Protein AF-A0AAD5VTU2-F1 (afdb_monomer_lite)

pLDDT: mean 77.78, std 18.13, range [35.0, 97.56]

InterPro domains:
  IPR037293 Galactose oxidase, central domain superfamily [G3DSA:2.130.10.80] (24-105)

Secondary structure (DSSP, 8-state):
-----PPP----------------S----------SS---EEEE-SSSEEEEE--SS--S-EETTEE-SEEEEETTTTEEEEE--SS--TT-EEEE-TTS-EEEE-S--SSS--EEEE--

Foldseek 3Di:
DDDPDDDPPPPPPPPPPPPPPPPDPDDDDDQPEDQQADFPDWDDLDPFWMKGAAFQDQTRDDDPHGHARMWIAGNVNRDTDGDDAPDGCPPKDWDADPVSWIFIDHPRDDDDDDRDTDDD

Structure (mmCIF, N/CA/C/O backbone):
data_AF-A0AAD5VTU2-F1
#
_entry.id   AF-A0AAD5VTU2-F1
#
loop_
_atom_site.group_PDB
_atom_site.id
_atom_site.type_symbol
_atom_site.label_atom_id
_atom_site.label_alt_id
_atom_site.label_comp_id
_atom_site.label_asym_id
_atom_site.label_entity_id
_atom_site.label_seq_id
_atom_site.pdbx_PDB_ins_code
_atom_site.Cartn_x
_atom_site.Cartn_y
_atom_site.Cartn_z
_atom_site.occupancy
_atom_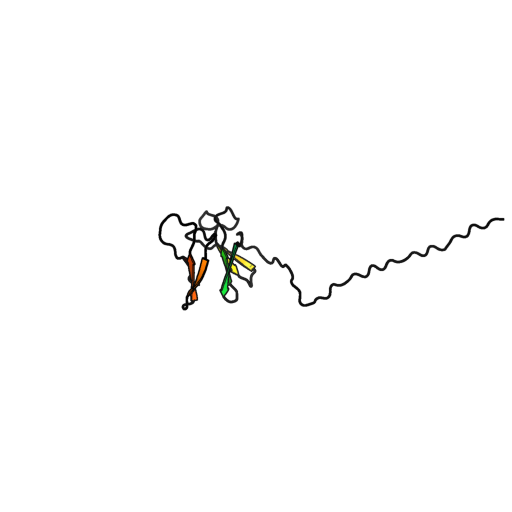site.B_iso_or_equiv
_atom_site.auth_seq_id
_atom_site.auth_comp_id
_atom_site.auth_asym_id
_atom_site.auth_atom_id
_atom_site.pdbx_PDB_model_num
ATOM 1 N N . MET A 1 1 ? -16.762 79.517 34.424 1.00 46.66 1 MET A N 1
ATOM 2 C CA . MET A 1 1 ? -18.014 78.773 34.177 1.00 46.66 1 MET A CA 1
ATOM 3 C C . MET A 1 1 ? -17.859 78.048 32.845 1.00 46.66 1 MET A C 1
ATOM 5 O O . MET A 1 1 ? -17.982 78.700 31.830 1.00 46.66 1 MET A O 1
ATOM 9 N N . PHE A 1 2 ? -17.442 76.775 32.857 1.00 35.00 2 PHE A N 1
ATOM 10 C CA . PHE A 1 2 ? -17.714 75.736 31.843 1.00 35.00 2 PHE A CA 1
ATOM 11 C C . PHE A 1 2 ? -17.122 74.422 32.385 1.00 35.00 2 PHE A C 1
ATOM 13 O O . PHE A 1 2 ? -15.920 74.309 32.610 1.00 35.00 2 PHE A O 1
ATOM 20 N N . ARG A 1 3 ? -18.001 73.477 32.726 1.00 44.50 3 ARG A N 1
ATOM 21 C CA . ARG A 1 3 ? -17.690 72.191 33.364 1.00 44.50 3 ARG A CA 1
ATOM 22 C C . ARG A 1 3 ? -17.518 71.158 32.247 1.00 44.50 3 ARG A C 1
ATOM 24 O O . ARG A 1 3 ? -18.495 70.843 31.573 1.00 44.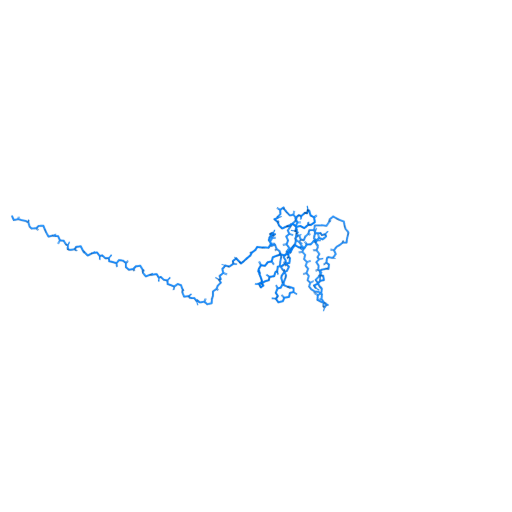50 3 ARG A O 1
ATOM 31 N N . ILE A 1 4 ? -16.309 70.639 32.044 1.00 52.88 4 ILE A N 1
ATOM 32 C CA . ILE A 1 4 ? -16.054 69.553 31.086 1.00 52.88 4 ILE A CA 1
ATOM 33 C C . ILE A 1 4 ? -16.551 68.251 31.733 1.00 52.88 4 ILE A C 1
ATOM 35 O O . ILE A 1 4 ? -15.918 67.723 32.647 1.00 52.88 4 ILE A O 1
ATOM 39 N N . HIS A 1 5 ? -17.725 67.770 31.318 1.00 47.16 5 HIS A N 1
ATOM 40 C CA . HIS A 1 5 ? -18.239 66.464 31.733 1.00 47.16 5 HIS A CA 1
ATOM 41 C C . HIS A 1 5 ? -17.415 65.368 31.045 1.00 47.16 5 HIS A C 1
ATOM 43 O O . HIS A 1 5 ? -17.469 65.226 29.828 1.00 47.16 5 HIS A O 1
ATOM 49 N N . HIS A 1 6 ? -16.657 64.598 31.826 1.00 57.19 6 HIS A N 1
ATOM 50 C CA . HIS A 1 6 ? -16.107 63.322 31.374 1.00 57.19 6 HIS A CA 1
ATOM 51 C C . HIS A 1 6 ? -17.241 62.284 31.383 1.00 57.19 6 HIS A C 1
ATOM 53 O O . HIS A 1 6 ? -17.852 62.103 32.442 1.00 57.19 6 HIS A O 1
ATOM 59 N N . PRO A 1 7 ? -17.547 61.583 30.277 1.00 55.41 7 PRO A N 1
ATOM 60 C CA . PRO A 1 7 ? -18.336 60.365 30.372 1.00 55.41 7 PRO A CA 1
ATOM 61 C C . PRO A 1 7 ? -17.477 59.282 31.050 1.00 55.41 7 PRO A C 1
ATOM 63 O O . PRO A 1 7 ? -16.282 59.177 30.754 1.00 55.41 7 PRO A O 1
ATOM 66 N N . PRO A 1 8 ? -18.038 58.487 31.977 1.00 51.66 8 PRO A N 1
ATOM 67 C CA . PRO A 1 8 ? -17.304 57.388 32.575 1.00 51.66 8 PRO A CA 1
ATOM 68 C C . PRO A 1 8 ? -16.960 56.374 31.487 1.00 51.66 8 PRO A C 1
ATOM 70 O O . PRO A 1 8 ? -17.811 55.971 30.693 1.00 51.66 8 PRO A O 1
ATOM 73 N N . LEU A 1 9 ? -15.687 55.986 31.480 1.00 58.78 9 LEU A N 1
ATOM 74 C CA . LEU A 1 9 ? -15.122 54.859 30.755 1.00 58.78 9 LEU A CA 1
ATOM 75 C C . LEU A 1 9 ? -15.970 53.602 31.006 1.00 58.78 9 LEU A C 1
ATOM 77 O O . LEU A 1 9 ? -15.708 52.832 31.926 1.00 58.78 9 LEU A O 1
ATOM 81 N N . CYS A 1 10 ? -16.990 53.377 30.180 1.00 53.06 10 CYS A N 1
ATOM 82 C CA . CYS A 1 10 ? -17.568 52.055 30.005 1.00 53.06 10 CYS A CA 1
ATOM 83 C C . CYS A 1 10 ? -16.560 51.244 29.194 1.00 53.06 10 CYS A C 1
ATOM 85 O O . CYS A 1 10 ? -16.599 51.220 27.965 1.00 53.06 10 CYS A O 1
ATOM 87 N N . PHE A 1 11 ? -15.623 50.606 29.896 1.00 58.66 11 PHE A N 1
ATOM 88 C CA . PHE A 1 11 ? -14.880 49.473 29.363 1.00 58.66 11 PHE A CA 1
ATOM 89 C C . PHE A 1 11 ? -15.900 48.385 29.021 1.00 58.66 11 PHE A C 1
ATOM 91 O O . PHE A 1 11 ? -16.352 47.637 29.887 1.00 58.66 11 PHE A O 1
ATOM 98 N N . ALA A 1 12 ? -16.309 48.327 27.756 1.00 59.34 12 ALA A N 1
ATOM 99 C CA . ALA A 1 12 ? -17.058 47.196 27.243 1.00 59.34 12 ALA A CA 1
ATOM 100 C C . ALA A 1 12 ? -16.128 45.976 27.284 1.00 59.34 12 ALA A C 1
ATOM 102 O O . ALA A 1 12 ? -15.237 45.827 26.448 1.00 59.34 12 ALA A O 1
ATOM 103 N N . LEU A 1 13 ? -16.304 45.120 28.291 1.00 60.88 13 LEU A N 1
ATOM 104 C CA . LEU A 1 13 ? -15.732 43.779 28.302 1.00 60.88 13 LEU A CA 1
ATOM 105 C C . LEU A 1 13 ? -16.372 43.006 27.148 1.00 60.88 13 LEU A C 1
ATOM 107 O O . LEU A 1 13 ? -17.476 42.477 27.271 1.00 60.88 13 LEU A O 1
ATOM 111 N N . ILE A 1 14 ? -15.688 42.969 26.006 1.00 64.94 14 ILE A N 1
ATOM 112 C CA . ILE A 1 14 ? -16.023 42.062 24.912 1.00 64.94 14 ILE A CA 1
ATOM 113 C C . ILE A 1 14 ? -15.723 40.657 25.433 1.00 64.94 14 ILE A C 1
ATOM 115 O O . ILE A 1 14 ? -14.587 40.187 25.396 1.00 64.94 14 ILE A O 1
ATOM 119 N N . SER A 1 15 ? -16.739 39.998 25.987 1.00 65.56 15 SER A N 1
ATOM 120 C CA . SER A 1 15 ? -16.652 38.581 26.307 1.00 65.56 15 SER A CA 1
ATOM 121 C C . SER A 1 15 ? -16.631 37.826 24.982 1.00 65.56 15 SER A C 1
ATOM 123 O O . SER A 1 15 ? -17.656 37.681 24.315 1.00 65.56 15 SER A O 1
ATOM 125 N N . ALA A 1 16 ? -15.441 37.413 24.546 1.00 65.31 16 ALA A N 1
ATOM 126 C CA . ALA A 1 16 ? -15.291 36.528 23.404 1.00 65.31 16 ALA A CA 1
ATOM 127 C C . ALA A 1 16 ? -15.866 35.161 23.792 1.00 65.31 16 ALA A C 1
ATOM 129 O O . ALA A 1 16 ? -15.178 34.322 24.377 1.00 65.31 16 ALA A O 1
ATOM 130 N N . ALA A 1 17 ? -17.146 34.940 23.496 1.00 65.25 17 ALA A N 1
ATOM 131 C CA . ALA A 1 17 ? -17.739 33.618 23.581 1.00 65.25 17 ALA A CA 1
ATOM 132 C C . ALA A 1 17 ? -16.988 32.701 22.602 1.00 65.25 17 ALA A C 1
ATOM 134 O O . ALA A 1 17 ? -17.183 32.764 21.387 1.00 65.25 17 ALA A O 1
ATOM 135 N N . ARG A 1 18 ? -16.088 31.859 23.125 1.00 62.50 18 ARG A N 1
ATOM 136 C CA . ARG A 1 18 ? -15.513 30.751 22.359 1.00 62.50 18 ARG A CA 1
ATOM 137 C C . ARG A 1 18 ? -16.665 29.817 22.026 1.00 62.50 18 ARG A C 1
ATOM 139 O O . ARG A 1 18 ? -17.180 29.130 22.902 1.00 62.50 18 ARG A O 1
ATOM 146 N N . SER A 1 19 ? -17.068 29.811 20.760 1.00 62.94 19 SER A N 1
ATOM 147 C CA . SER A 1 19 ? -17.939 28.767 20.236 1.00 62.94 19 SER A CA 1
ATOM 148 C C . SER A 1 19 ? -17.182 27.448 20.363 1.00 62.94 19 SER A C 1
ATOM 150 O O . SER A 1 19 ? -16.243 27.191 19.613 1.00 62.94 19 SER A O 1
ATOM 152 N N . VAL A 1 20 ? -17.534 26.633 21.356 1.00 63.38 20 VAL A N 1
ATOM 153 C CA . VAL A 1 20 ? -17.156 25.221 21.356 1.00 63.38 20 VAL A CA 1
ATOM 154 C C . VAL A 1 20 ? -17.963 24.611 20.222 1.00 63.38 20 VAL A C 1
ATOM 156 O O . VAL A 1 20 ? -19.186 24.518 20.320 1.00 63.38 20 VAL A O 1
ATOM 159 N N . ALA A 1 21 ? -17.298 24.284 19.113 1.00 65.12 21 ALA A N 1
ATOM 160 C CA . ALA A 1 21 ? -17.930 23.523 18.049 1.00 65.12 21 ALA A CA 1
ATOM 161 C C . ALA A 1 21 ? -18.544 22.272 18.686 1.00 65.12 21 ALA A C 1
ATOM 163 O O . ALA A 1 21 ? -17.853 21.519 19.376 1.00 65.12 21 ALA A O 1
ATOM 164 N N . ALA A 1 22 ? -19.855 22.101 18.521 1.00 59.56 22 ALA A N 1
ATOM 165 C CA . ALA A 1 22 ? -20.540 20.914 18.993 1.00 59.56 22 ALA A CA 1
ATOM 166 C C . ALA A 1 22 ? -19.832 19.695 18.393 1.00 59.56 22 ALA A C 1
ATOM 168 O O . ALA A 1 22 ? -19.659 19.623 17.175 1.00 59.56 22 ALA A O 1
ATOM 169 N N . MET A 1 23 ? -19.417 18.753 19.241 1.00 62.97 23 MET A N 1
ATOM 170 C CA . MET A 1 23 ? -18.859 17.471 18.816 1.00 62.97 23 MET A CA 1
ATOM 171 C C . MET A 1 23 ? -20.003 16.615 18.245 1.00 62.97 23 MET A C 1
ATOM 173 O O . MET A 1 23 ? -20.495 15.681 18.872 1.00 62.97 23 MET A O 1
ATOM 177 N N . GLY A 1 24 ? -20.535 17.031 17.098 1.00 64.06 24 GLY A N 1
ATOM 178 C CA . GLY A 1 24 ? -21.503 16.270 16.324 1.00 64.06 24 GLY A CA 1
ATOM 179 C C . GLY A 1 24 ? -20.810 15.119 15.602 1.00 64.06 24 GLY A C 1
ATOM 180 O O . GLY A 1 24 ? -19.588 15.105 15.470 1.00 64.06 24 GLY A O 1
ATOM 181 N N . LYS A 1 25 ? -21.593 14.162 15.090 1.00 74.44 25 LYS A N 1
ATOM 182 C CA . LYS A 1 25 ? -21.087 13.197 14.104 1.00 74.44 25 LYS A CA 1
ATOM 183 C C . LYS A 1 25 ? -20.532 13.992 12.917 1.00 74.44 25 LYS A C 1
ATOM 185 O O . LYS A 1 25 ? -21.304 14.574 12.159 1.00 74.44 25 LYS A O 1
ATOM 190 N N . GLY A 1 26 ? -19.211 14.063 12.807 1.00 79.88 26 GLY A N 1
ATOM 191 C CA . GLY A 1 26 ? -18.502 14.897 11.846 1.00 79.88 26 GLY A CA 1
ATOM 192 C C . GLY A 1 26 ? -17.244 14.201 11.347 1.00 79.88 26 GLY A C 1
ATOM 193 O O . GLY A 1 26 ? -16.718 13.297 11.994 1.00 79.88 26 GLY A O 1
ATOM 194 N N . TRP A 1 27 ? -16.786 14.605 10.168 1.00 87.94 27 TRP A N 1
ATOM 195 C CA . TRP A 1 27 ? -15.539 14.109 9.603 1.00 87.94 27 TRP A CA 1
ATOM 196 C C . TRP A 1 27 ? -14.364 14.871 10.204 1.00 87.94 27 TRP A C 1
ATOM 198 O O . TRP A 1 27 ? -14.360 16.102 10.230 1.00 87.94 27 TRP A O 1
ATOM 208 N N . HIS A 1 28 ? -13.358 14.129 10.653 1.00 86.94 28 HIS A N 1
ATOM 209 C CA . HIS A 1 28 ? -12.089 14.676 11.109 1.00 86.94 28 HIS A CA 1
ATOM 210 C C . HIS A 1 28 ? -10.982 14.155 10.200 1.00 86.94 28 HIS A C 1
ATOM 212 O O . HIS A 1 28 ? -10.906 12.956 9.938 1.00 86.94 28 HIS A O 1
ATOM 218 N N . LEU A 1 29 ? -10.125 15.056 9.724 1.00 90.81 29 LEU A N 1
ATOM 219 C CA . LEU A 1 29 ? -8.884 14.662 9.070 1.00 90.81 29 LEU A CA 1
ATOM 220 C C . LEU A 1 29 ? -7.887 14.287 10.162 1.00 90.81 29 LEU A C 1
ATOM 222 O O . LEU A 1 29 ? -7.529 15.125 10.990 1.00 90.81 29 LEU A O 1
ATOM 226 N N . VAL A 1 30 ? -7.473 13.025 10.174 1.00 91.69 30 VAL A N 1
ATOM 227 C CA . VAL A 1 30 ? -6.506 12.496 11.133 1.00 91.69 30 VAL A CA 1
ATOM 228 C C . VAL A 1 30 ? -5.379 11.833 10.354 1.00 91.69 30 VAL A C 1
ATOM 230 O O . VAL A 1 30 ? -5.631 11.094 9.405 1.00 91.69 30 VAL A O 1
ATOM 233 N N . GLN A 1 31 ? -4.137 12.115 10.744 1.00 92.94 31 GLN A N 1
ATOM 234 C CA . GLN A 1 31 ? -2.944 11.505 10.168 1.00 92.94 31 GLN A CA 1
ATOM 235 C C . GLN A 1 31 ? -2.173 10.790 11.279 1.00 92.94 31 GLN A C 1
ATOM 237 O O . GLN A 1 31 ? -1.391 11.403 12.003 1.00 92.94 31 GLN A O 1
ATOM 242 N N . ASN A 1 32 ? -2.425 9.491 11.432 1.00 94.00 32 ASN A N 1
ATOM 243 C CA . ASN A 1 32 ? -1.789 8.654 12.455 1.00 94.00 32 ASN A CA 1
ATOM 244 C C . ASN A 1 32 ? -0.462 8.034 11.999 1.00 94.00 32 ASN A C 1
ATOM 246 O O . ASN A 1 32 ? 0.325 7.600 12.835 1.00 94.00 32 ASN A O 1
ATOM 250 N N . GLY A 1 33 ? -0.209 7.989 10.692 1.00 94.00 33 GLY A N 1
ATOM 251 C CA . GLY A 1 33 ? 1.002 7.423 10.114 1.00 94.00 33 GLY A CA 1
ATOM 252 C C . GLY A 1 33 ? 1.146 7.782 8.639 1.00 94.00 33 GLY A C 1
ATOM 253 O O . GLY A 1 33 ? 0.344 8.540 8.092 1.00 94.00 33 GLY A O 1
ATOM 254 N N . THR A 1 34 ? 2.172 7.218 8.007 1.00 95.50 34 THR A N 1
ATOM 255 C CA . THR A 1 34 ? 2.506 7.455 6.598 1.00 95.50 34 THR A CA 1
ATOM 256 C C . THR A 1 34 ? 2.729 6.117 5.904 1.00 95.50 34 THR A C 1
ATOM 258 O O . THR A 1 34 ? 3.384 5.233 6.453 1.00 95.50 34 THR A O 1
ATOM 261 N N . THR A 1 35 ? 2.195 5.966 4.693 1.00 95.19 35 THR A N 1
ATOM 262 C CA . THR A 1 35 ? 2.386 4.775 3.847 1.00 95.19 35 THR A CA 1
ATOM 263 C C . THR A 1 35 ? 3.802 4.685 3.279 1.00 95.19 35 THR A C 1
ATOM 265 O O . THR A 1 35 ? 4.263 3.597 2.968 1.00 95.19 35 THR A O 1
ATOM 268 N N . GLY A 1 36 ? 4.486 5.826 3.143 1.00 94.75 36 GLY A N 1
ATOM 269 C CA . GLY A 1 36 ? 5.828 5.943 2.564 1.00 94.75 36 GLY A CA 1
ATOM 270 C C . GLY A 1 36 ? 5.849 5.939 1.030 1.00 94.75 36 GLY A C 1
ATOM 271 O O . GLY A 1 36 ? 6.922 6.031 0.445 1.00 94.75 36 GLY A O 1
ATOM 272 N N . ILE A 1 37 ? 4.670 5.884 0.411 1.00 93.25 37 ILE A N 1
ATOM 273 C CA . ILE A 1 37 ? 4.413 5.976 -1.030 1.00 93.25 37 ILE A CA 1
ATOM 274 C C . ILE A 1 37 ? 3.304 7.010 -1.269 1.00 93.25 37 ILE A C 1
ATOM 276 O O . ILE A 1 37 ? 2.542 7.320 -0.341 1.00 93.25 37 ILE A O 1
ATOM 280 N N . VAL A 1 38 ? 3.137 7.498 -2.493 1.00 93.44 38 VAL A N 1
ATOM 281 C CA . VAL A 1 38 ? 1.930 8.231 -2.889 1.00 93.44 38 VAL A CA 1
ATOM 282 C C . VAL A 1 38 ? 0.807 7.218 -3.121 1.00 93.44 38 VAL A C 1
ATOM 284 O O . VAL A 1 38 ? 0.745 6.530 -4.130 1.00 93.44 38 VAL A O 1
ATOM 287 N N . ALA A 1 39 ? -0.103 7.104 -2.154 1.00 91.75 39 ALA A N 1
ATOM 288 C CA . ALA A 1 39 ? -1.227 6.173 -2.232 1.00 91.75 39 ALA A CA 1
ATOM 289 C C . ALA A 1 39 ? -2.254 6.628 -3.289 1.00 91.75 39 ALA A C 1
ATOM 291 O O . ALA A 1 39 ? -3.119 7.460 -3.005 1.00 91.75 39 ALA A O 1
ATOM 292 N N . LEU A 1 40 ? -2.151 6.088 -4.505 1.00 90.75 40 LEU A N 1
ATOM 293 C CA . LEU A 1 40 ? -3.031 6.402 -5.637 1.00 90.75 40 LEU A CA 1
ATOM 294 C C . LEU A 1 40 ? -4.241 5.470 -5.708 1.00 90.75 40 LEU A C 1
ATOM 296 O O . LEU A 1 40 ? -5.336 5.901 -6.066 1.00 90.75 40 LEU A O 1
ATOM 300 N N . GLU A 1 41 ? -4.051 4.205 -5.340 1.00 90.12 41 GLU A N 1
ATOM 301 C CA . GLU A 1 41 ? -5.103 3.190 -5.305 1.00 90.12 41 GLU A CA 1
ATOM 302 C C . GLU A 1 41 ? -5.044 2.454 -3.963 1.00 90.12 41 GLU A C 1
ATOM 304 O O . GLU A 1 41 ? -3.964 2.263 -3.400 1.00 90.12 41 GLU A O 1
ATOM 309 N N . SER A 1 42 ? -6.201 2.056 -3.426 1.00 92.00 42 SER A N 1
ATOM 310 C CA . SER A 1 42 ? -6.295 1.364 -2.140 1.00 92.00 42 SER A CA 1
ATOM 311 C C . SER A 1 42 ? -7.234 0.169 -2.206 1.00 92.00 42 SER A C 1
ATOM 313 O O . SER A 1 42 ? -8.223 0.158 -2.942 1.00 92.00 42 SER A O 1
ATOM 315 N N . THR A 1 43 ? -6.936 -0.872 -1.435 1.00 91.62 43 THR A N 1
ATOM 316 C CA . THR A 1 43 ? -7.828 -2.020 -1.280 1.00 91.62 43 THR A CA 1
ATOM 317 C C . THR A 1 43 ? -7.721 -2.598 0.121 1.00 91.62 43 THR A C 1
ATOM 319 O O . THR A 1 43 ? -6.631 -2.905 0.592 1.00 91.62 43 THR A O 1
ATOM 322 N N . ILE A 1 44 ? -8.861 -2.775 0.786 1.00 93.62 44 ILE A N 1
ATOM 323 C CA . ILE A 1 44 ? -8.933 -3.432 2.094 1.00 93.62 44 ILE A CA 1
ATOM 324 C C . ILE A 1 44 ? -8.873 -4.940 1.883 1.00 93.62 44 ILE A C 1
ATOM 326 O O . ILE A 1 44 ? -9.651 -5.485 1.100 1.00 93.62 44 ILE A O 1
ATOM 330 N N . VAL A 1 45 ? -7.936 -5.601 2.558 1.00 91.31 45 VAL A N 1
ATOM 331 C CA . VAL A 1 45 ? -7.661 -7.034 2.379 1.00 91.31 45 VAL A CA 1
ATOM 332 C C . VAL A 1 45 ? -7.947 -7.865 3.627 1.00 91.31 45 VAL A C 1
ATOM 334 O O . VAL A 1 45 ? -8.111 -9.077 3.528 1.00 91.31 45 VAL A O 1
ATOM 337 N N . SER A 1 46 ? -8.055 -7.222 4.790 1.00 92.19 46 SER A N 1
ATOM 338 C CA . SER A 1 46 ? -8.580 -7.807 6.026 1.00 92.19 46 SER A CA 1
ATOM 339 C C . SER A 1 46 ? -9.123 -6.705 6.938 1.00 92.19 46 SER A C 1
ATOM 341 O O . SER A 1 46 ? -9.055 -5.526 6.591 1.00 92.19 46 SER A O 1
ATOM 343 N N . ASP A 1 47 ? -9.612 -7.076 8.121 1.00 95.31 47 ASP A N 1
ATOM 344 C CA . ASP A 1 47 ? -10.115 -6.135 9.132 1.00 95.31 47 ASP A CA 1
ATOM 345 C C . ASP A 1 47 ? -9.086 -5.056 9.521 1.00 95.31 47 ASP A C 1
ATOM 347 O O . ASP A 1 47 ? -9.458 -3.937 9.876 1.00 95.31 47 ASP A O 1
ATOM 351 N N . ASN A 1 48 ? -7.789 -5.366 9.410 1.00 97.00 48 ASN A N 1
ATOM 352 C CA . ASN A 1 48 ? -6.705 -4.503 9.882 1.00 97.00 48 ASN A CA 1
ATOM 353 C C . ASN A 1 48 ? -5.684 -4.186 8.787 1.00 97.00 48 ASN A C 1
ATOM 355 O O . ASN A 1 48 ? -4.714 -3.489 9.069 1.00 97.00 48 ASN A O 1
ATOM 359 N N . LEU A 1 49 ? -5.851 -4.689 7.561 1.00 96.19 49 LEU A N 1
ATOM 360 C CA . LEU A 1 49 ? -4.867 -4.517 6.495 1.00 96.19 49 LEU A CA 1
ATOM 361 C C . LEU A 1 49 ? -5.479 -3.870 5.256 1.00 96.19 49 LEU A C 1
ATOM 363 O O . LEU A 1 49 ? -6.504 -4.309 4.730 1.00 96.19 49 LEU A O 1
ATOM 367 N N . ALA A 1 50 ? -4.775 -2.867 4.747 1.00 95.56 50 ALA A N 1
ATOM 368 C CA . ALA A 1 50 ? -5.012 -2.261 3.450 1.00 95.56 50 ALA A CA 1
ATOM 369 C C . ALA A 1 50 ? -3.757 -2.387 2.587 1.00 95.56 50 ALA A C 1
ATOM 371 O O . ALA A 1 50 ? -2.641 -2.237 3.076 1.00 95.56 50 ALA A O 1
ATOM 372 N N . ILE A 1 51 ? -3.934 -2.634 1.297 1.00 93.00 51 ILE A N 1
ATOM 373 C CA . ILE A 1 51 ? -2.876 -2.490 0.302 1.00 93.00 51 ILE A CA 1
ATOM 374 C C . ILE A 1 51 ? -3.050 -1.130 -0.363 1.00 93.00 51 ILE A C 1
ATOM 376 O O . ILE A 1 51 ? -4.159 -0.777 -0.765 1.00 93.00 51 ILE A O 1
ATOM 380 N N . PHE A 1 52 ? -1.955 -0.390 -0.487 1.00 93.12 52 PHE A N 1
ATOM 381 C CA . PHE A 1 52 ? -1.868 0.832 -1.273 1.00 93.12 52 PHE A CA 1
ATOM 382 C C . PHE A 1 52 ? -0.900 0.642 -2.434 1.00 93.12 52 PHE A C 1
ATOM 384 O O . PHE A 1 52 ? 0.137 -0.003 -2.271 1.00 93.12 52 PHE A O 1
ATOM 391 N N . PHE A 1 53 ? -1.229 1.239 -3.574 1.00 90.31 53 PHE A N 1
ATOM 392 C CA . PHE A 1 53 ? -0.410 1.236 -4.781 1.00 90.31 53 PHE A CA 1
ATOM 393 C C . PHE A 1 53 ? -0.009 2.657 -5.172 1.00 90.31 53 PHE A C 1
ATOM 395 O O . PHE A 1 53 ? -0.788 3.600 -5.002 1.00 90.31 53 PHE A O 1
ATOM 402 N N . ASP A 1 54 ? 1.192 2.776 -5.720 1.00 88.94 54 ASP A N 1
ATOM 403 C CA . ASP A 1 54 ? 1.782 4.002 -6.249 1.00 88.94 54 ASP A CA 1
ATOM 404 C C . ASP A 1 54 ? 2.138 3.817 -7.733 1.00 88.94 54 ASP A C 1
ATOM 406 O O . ASP A 1 54 ? 2.031 2.724 -8.303 1.00 88.94 54 ASP A O 1
ATOM 410 N N . ARG A 1 55 ? 2.556 4.913 -8.358 1.00 86.12 55 ARG A N 1
ATOM 411 C CA . ARG A 1 55 ? 3.322 4.948 -9.597 1.00 86.12 55 ARG A CA 1
ATOM 412 C C . ARG A 1 55 ? 4.800 4.701 -9.321 1.00 86.12 55 ARG A C 1
ATOM 414 O O . ARG A 1 55 ? 5.287 4.907 -8.214 1.00 86.12 55 ARG A O 1
ATOM 421 N N . ALA A 1 56 ? 5.534 4.343 -10.368 1.00 83.00 56 ALA A N 1
ATOM 422 C CA . ALA A 1 56 ? 6.978 4.179 -10.299 1.00 83.00 56 ALA A CA 1
ATOM 423 C C . ALA A 1 56 ? 7.741 5.517 -10.158 1.00 83.00 56 ALA A C 1
ATOM 425 O O . ALA A 1 56 ? 8.406 5.971 -11.093 1.00 83.00 56 ALA A O 1
ATOM 426 N N . THR A 1 57 ? 7.635 6.174 -8.998 1.00 82.69 57 THR A N 1
ATOM 427 C CA . THR A 1 57 ? 8.408 7.374 -8.636 1.00 82.69 57 THR A CA 1
ATOM 428 C C . THR A 1 57 ? 9.374 7.130 -7.476 1.00 82.69 57 THR A C 1
ATOM 430 O O . THR A 1 57 ? 9.518 6.014 -6.990 1.00 82.69 57 THR A O 1
ATOM 433 N N . ASN A 1 58 ? 10.156 8.154 -7.121 1.00 88.62 58 ASN A N 1
ATOM 434 C CA . ASN A 1 58 ? 11.283 8.052 -6.194 1.00 88.62 58 ASN A CA 1
ATOM 435 C C . ASN A 1 58 ? 10.860 8.352 -4.744 1.00 88.62 58 ASN A C 1
ATOM 437 O O . ASN A 1 58 ? 11.397 9.258 -4.100 1.00 88.62 58 ASN A O 1
ATOM 441 N N . ASP A 1 59 ? 9.859 7.616 -4.270 1.00 91.62 59 ASP A N 1
ATOM 442 C CA . ASP A 1 59 ? 9.228 7.770 -2.960 1.00 91.62 59 ASP A CA 1
ATOM 443 C C . ASP A 1 59 ? 10.048 7.142 -1.809 1.00 91.62 59 ASP A C 1
ATOM 445 O O . ASP A 1 59 ? 10.910 6.286 -2.049 1.00 91.62 59 ASP A O 1
ATOM 449 N N . PRO A 1 60 ? 9.839 7.583 -0.547 1.00 94.06 60 PRO A N 1
ATOM 450 C CA . PRO A 1 60 ? 10.719 7.238 0.575 1.00 94.06 60 PRO A CA 1
ATOM 451 C C . PRO A 1 60 ? 10.725 5.767 0.998 1.00 94.06 60 PRO A C 1
ATOM 453 O O . PRO A 1 60 ? 11.709 5.327 1.592 1.00 94.06 60 PRO A O 1
ATOM 456 N N . LEU A 1 61 ? 9.649 5.011 0.759 1.00 94.25 61 LEU A N 1
ATOM 457 C CA . LEU A 1 61 ? 9.594 3.596 1.120 1.00 94.25 61 LEU A CA 1
ATOM 458 C C . LEU A 1 61 ? 10.455 2.777 0.155 1.00 94.25 61 LEU A C 1
ATOM 460 O O . LEU A 1 61 ? 10.271 2.843 -1.055 1.00 94.25 61 LEU A O 1
ATOM 464 N N . GLN A 1 62 ? 11.391 1.998 0.692 1.00 94.31 62 GLN A N 1
ATOM 465 C CA . GLN A 1 62 ? 12.378 1.252 -0.091 1.00 94.31 62 GLN A CA 1
ATOM 466 C C . GLN A 1 62 ? 12.221 -0.256 0.108 1.00 94.31 62 GLN A C 1
ATOM 468 O O . GLN A 1 62 ? 11.873 -0.717 1.199 1.00 94.31 62 GLN A O 1
ATOM 473 N N . ILE A 1 63 ? 12.528 -1.019 -0.935 1.00 93.50 63 ILE A N 1
ATOM 474 C CA . ILE A 1 63 ? 12.611 -2.479 -0.932 1.00 93.50 63 ILE A CA 1
ATOM 475 C C . ILE A 1 63 ? 13.647 -2.920 -1.962 1.00 93.50 63 ILE A C 1
ATOM 477 O O . ILE A 1 63 ? 13.711 -2.350 -3.040 1.00 93.50 63 ILE A O 1
ATOM 481 N N . ASN A 1 64 ? 14.491 -3.899 -1.632 1.00 91.69 64 ASN A N 1
ATOM 482 C CA . ASN A 1 64 ? 15.448 -4.486 -2.582 1.00 91.69 64 ASN A CA 1
ATOM 483 C C . ASN A 1 64 ? 16.273 -3.453 -3.391 1.00 91.69 64 ASN A C 1
ATOM 485 O O . ASN A 1 64 ? 16.502 -3.635 -4.580 1.00 91.69 64 ASN A O 1
ATOM 489 N N . GLU A 1 65 ? 16.720 -2.369 -2.741 1.00 90.50 65 GLU A N 1
ATOM 490 C CA . GLU A 1 65 ? 17.508 -1.272 -3.347 1.00 90.50 65 GLU A CA 1
ATOM 491 C C . GLU A 1 65 ? 16.762 -0.390 -4.372 1.00 90.50 65 GLU A C 1
ATOM 493 O O . GLU A 1 65 ? 17.385 0.422 -5.058 1.00 90.50 65 GLU A O 1
ATOM 498 N N . HIS A 1 66 ? 15.433 -0.480 -4.444 1.00 89.06 66 HIS A N 1
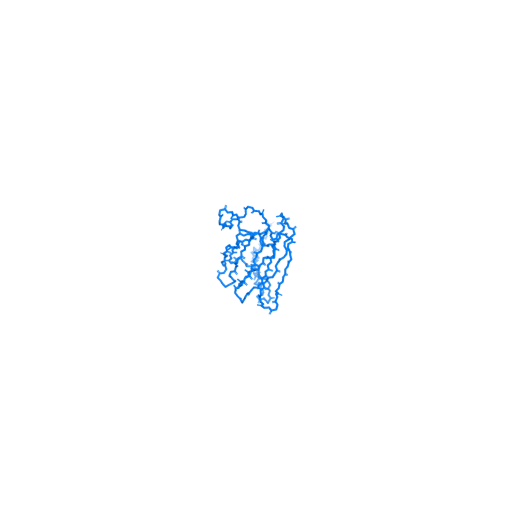ATOM 499 C CA . HIS A 1 66 ? 14.587 0.434 -5.213 1.00 89.06 66 HIS A CA 1
ATOM 500 C C . HIS A 1 66 ? 13.397 0.947 -4.392 1.00 89.06 66 HIS A C 1
ATOM 502 O O . HIS A 1 66 ? 13.026 0.392 -3.356 1.00 89.06 66 HIS A O 1
ATOM 508 N N . THR A 1 67 ? 12.756 2.017 -4.867 1.00 90.56 67 THR A N 1
ATOM 509 C CA . THR A 1 67 ? 11.510 2.486 -4.255 1.00 90.56 67 THR A CA 1
ATOM 510 C C . THR A 1 67 ? 10.428 1.413 -4.380 1.00 90.56 67 THR A C 1
ATOM 512 O O . THR A 1 67 ? 10.248 0.809 -5.441 1.00 90.56 67 THR A O 1
ATOM 515 N N . ALA A 1 68 ? 9.694 1.194 -3.292 1.00 91.31 68 ALA A N 1
ATOM 516 C CA . ALA A 1 68 ? 8.513 0.349 -3.274 1.00 91.31 68 ALA A CA 1
ATOM 517 C C . ALA A 1 68 ? 7.344 1.061 -3.968 1.00 91.31 68 ALA A C 1
ATOM 519 O O . ALA A 1 68 ? 7.017 2.196 -3.634 1.00 91.31 68 ALA A O 1
ATOM 520 N N . TRP A 1 69 ? 6.679 0.377 -4.898 1.00 90.25 69 TRP A N 1
ATOM 521 C CA . TRP A 1 69 ? 5.485 0.896 -5.590 1.00 90.25 69 TRP A CA 1
ATOM 522 C C . TRP A 1 69 ? 4.177 0.385 -4.979 1.00 90.25 69 TRP A C 1
ATOM 524 O O . TRP A 1 69 ? 3.088 0.638 -5.488 1.00 90.25 69 TRP A O 1
ATOM 534 N N . GLY A 1 70 ? 4.281 -0.335 -3.863 1.00 91.06 70 GLY A N 1
ATOM 535 C CA . GLY A 1 70 ? 3.152 -0.750 -3.054 1.00 91.06 70 GLY A CA 1
ATOM 536 C C . GLY A 1 70 ? 3.514 -0.797 -1.578 1.00 91.06 70 GLY A C 1
ATOM 537 O O . GLY A 1 70 ? 4.672 -0.995 -1.202 1.00 91.06 70 GLY A O 1
ATOM 538 N N . ALA A 1 71 ? 2.502 -0.634 -0.735 1.00 94.88 71 ALA A N 1
ATOM 539 C CA . ALA A 1 71 ? 2.633 -0.706 0.710 1.00 94.88 71 ALA A CA 1
ATOM 540 C C . ALA A 1 71 ? 1.476 -1.509 1.303 1.00 94.88 71 ALA A C 1
ATOM 542 O O . ALA A 1 71 ? 0.308 -1.234 1.029 1.00 94.88 71 ALA A O 1
ATOM 543 N N . LEU A 1 72 ? 1.803 -2.477 2.156 1.00 95.88 72 LEU A N 1
ATOM 544 C CA . LEU A 1 72 ? 0.850 -3.094 3.065 1.00 95.88 72 LEU A CA 1
ATOM 545 C C . LEU A 1 72 ? 0.769 -2.227 4.319 1.00 95.88 72 LEU A C 1
ATOM 547 O O . LEU A 1 72 ? 1.769 -2.010 5.001 1.00 95.88 72 LEU A O 1
ATOM 551 N N . TYR A 1 7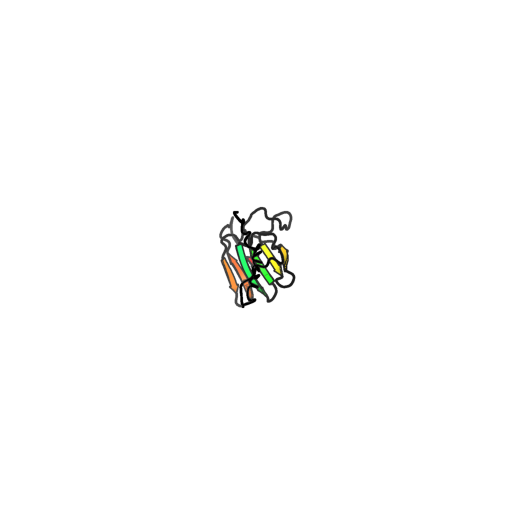3 ? -0.416 -1.723 4.619 1.00 97.56 73 TYR A N 1
ATOM 552 C CA . TYR A 1 73 ? -0.665 -0.819 5.726 1.00 97.56 73 TYR A CA 1
ATOM 553 C C . TYR A 1 73 ? -1.533 -1.488 6.778 1.00 97.56 73 TYR A C 1
ATOM 555 O O . TYR A 1 73 ? -2.616 -1.990 6.476 1.00 97.56 73 TYR A O 1
ATOM 563 N N . ASN A 1 74 ? -1.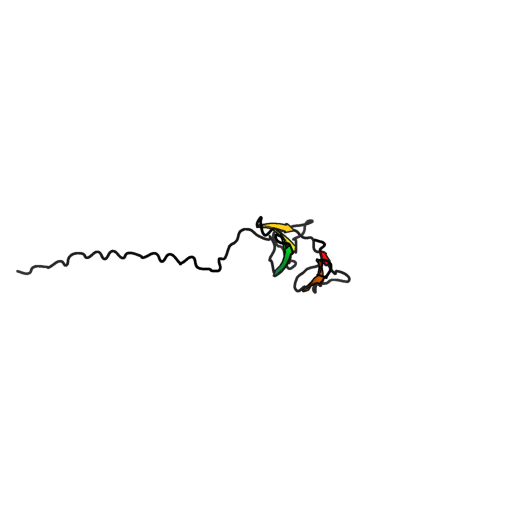064 -1.461 8.018 1.00 97.44 74 ASN A N 1
ATOM 564 C CA . ASN A 1 74 ? -1.835 -1.907 9.162 1.00 97.44 74 ASN A CA 1
ATOM 565 C C . ASN A 1 74 ? -2.662 -0.737 9.712 1.00 97.44 74 ASN A C 1
ATOM 567 O O . ASN A 1 74 ? -2.110 0.259 10.176 1.00 97.44 74 ASN A O 1
ATOM 571 N N . LEU A 1 75 ? -3.984 -0.867 9.645 1.00 95.94 75 LEU A N 1
ATOM 572 C CA . LEU A 1 75 ? -4.973 0.140 10.036 1.00 95.94 75 LEU A CA 1
ATOM 573 C C . LEU A 1 75 ? -5.080 0.319 11.558 1.00 95.94 75 LEU A C 1
ATOM 575 O O . LEU A 1 75 ? -5.531 1.361 12.022 1.00 95.94 75 LEU A O 1
ATOM 579 N N . GLU A 1 76 ? -4.664 -0.678 12.337 1.00 96.50 76 GLU A N 1
ATOM 580 C CA . GLU A 1 76 ? -4.669 -0.619 13.800 1.00 96.50 76 GLU A CA 1
ATOM 581 C C . GLU A 1 76 ? -3.407 0.071 14.321 1.00 96.50 76 GLU A C 1
ATOM 583 O O . GLU A 1 76 ? -3.477 1.013 15.113 1.00 96.50 76 GLU A O 1
ATOM 588 N N . THR A 1 77 ? -2.238 -0.353 13.835 1.00 97.50 77 THR A N 1
ATOM 589 C CA . THR A 1 77 ? -0.944 0.188 14.278 1.00 97.50 77 THR A CA 1
ATOM 590 C C . THR A 1 77 ? -0.513 1.427 13.502 1.00 97.50 77 THR A C 1
ATOM 592 O O . THR A 1 77 ? 0.411 2.115 13.928 1.00 97.50 77 THR A O 1
ATOM 595 N N . ASN A 1 78 ? -1.181 1.743 12.391 1.00 97.00 78 ASN A N 1
ATOM 596 C CA . ASN A 1 78 ? -0.868 2.854 11.491 1.00 97.00 78 ASN A CA 1
ATOM 597 C C . ASN A 1 78 ? 0.542 2.776 10.873 1.00 97.00 78 ASN A C 1
ATOM 599 O O . ASN A 1 78 ? 1.190 3.797 10.626 1.00 97.00 78 ASN A O 1
ATOM 603 N N . THR A 1 79 ? 1.017 1.556 10.601 1.00 97.38 79 THR A N 1
ATOM 604 C CA . THR A 1 79 ? 2.366 1.279 10.077 1.00 97.38 79 THR A CA 1
ATOM 605 C C . THR A 1 79 ? 2.333 0.655 8.689 1.00 97.38 79 THR A C 1
ATOM 607 O O . THR A 1 79 ? 1.506 -0.216 8.419 1.00 97.38 79 THR A O 1
ATOM 610 N N . ALA A 1 80 ? 3.287 1.036 7.840 1.00 97.00 80 ALA A N 1
ATOM 611 C CA . ALA A 1 80 ? 3.453 0.501 6.494 1.00 97.00 80 ALA A CA 1
ATOM 612 C C . ALA A 1 80 ? 4.605 -0.511 6.404 1.00 97.00 80 ALA A C 1
ATOM 614 O O . ALA A 1 80 ? 5.615 -0.386 7.095 1.00 97.00 80 ALA A O 1
ATOM 615 N N . SER A 1 81 ? 4.467 -1.494 5.520 1.00 96.69 81 SER A N 1
ATOM 616 C CA . SER A 1 81 ? 5.525 -2.407 5.081 1.00 96.69 81 SER A CA 1
ATOM 617 C C . SER A 1 81 ? 5.569 -2.426 3.552 1.00 96.69 81 SER A C 1
ATOM 619 O O . SER A 1 81 ? 4.506 -2.425 2.927 1.00 96.69 81 SER A O 1
ATOM 621 N N . PRO A 1 82 ? 6.756 -2.423 2.927 1.00 94.88 82 PRO A N 1
ATOM 622 C CA . PRO A 1 82 ? 6.858 -2.381 1.475 1.00 94.88 82 PRO A CA 1
ATOM 623 C C . PRO A 1 82 ? 6.358 -3.669 0.819 1.00 94.88 82 PRO A C 1
ATOM 625 O O . PRO A 1 82 ? 6.547 -4.764 1.350 1.00 94.88 82 PRO A O 1
ATOM 628 N N . LEU A 1 83 ? 5.761 -3.527 -0.363 1.00 90.94 83 LEU A N 1
ATOM 629 C CA . LEU A 1 83 ? 5.417 -4.629 -1.256 1.00 90.94 83 LEU A CA 1
ATOM 630 C C . LEU A 1 83 ? 6.282 -4.552 -2.514 1.00 90.94 83 LEU A C 1
ATOM 632 O O . LEU A 1 83 ? 6.346 -3.509 -3.166 1.00 90.94 83 LEU A O 1
ATOM 636 N N . ASP A 1 84 ? 6.921 -5.670 -2.853 1.00 88.38 84 ASP A N 1
ATOM 637 C CA . ASP A 1 84 ? 7.693 -5.805 -4.086 1.00 88.38 84 ASP A CA 1
ATOM 638 C C . ASP A 1 84 ? 6.753 -6.200 -5.230 1.00 88.38 84 ASP A C 1
ATOM 640 O O . ASP A 1 84 ? 6.241 -7.323 -5.290 1.00 88.38 84 ASP A O 1
ATOM 644 N N . LEU A 1 85 ? 6.452 -5.237 -6.098 1.00 82.50 85 LEU A N 1
ATOM 645 C CA . LEU A 1 85 ? 5.549 -5.421 -7.225 1.00 82.50 85 LEU A CA 1
ATOM 646 C C . LEU A 1 85 ? 6.370 -5.683 -8.480 1.00 82.50 85 LEU A C 1
ATOM 648 O O . LEU A 1 85 ? 7.175 -4.855 -8.890 1.00 82.50 85 LEU A O 1
ATOM 652 N N . ALA A 1 86 ? 6.095 -6.786 -9.172 1.00 79.75 86 ALA A N 1
ATOM 653 C CA . ALA A 1 86 ? 6.845 -7.119 -10.383 1.00 79.75 86 ALA A CA 1
ATOM 654 C C . ALA A 1 86 ? 6.526 -6.216 -11.603 1.00 79.75 86 ALA A C 1
ATOM 656 O O . ALA A 1 86 ? 7.169 -6.349 -12.639 1.00 79.75 86 ALA A O 1
ATOM 657 N N . THR A 1 87 ? 5.542 -5.310 -11.516 1.00 75.62 87 THR A N 1
ATOM 658 C CA . THR A 1 87 ? 5.189 -4.320 -12.556 1.00 75.62 87 THR A CA 1
ATOM 659 C C . THR A 1 87 ? 4.618 -3.060 -11.915 1.00 75.62 87 THR A C 1
ATOM 661 O O . THR A 1 87 ? 3.941 -3.168 -10.894 1.00 75.62 87 THR A O 1
ATOM 664 N N . ASP A 1 88 ? 4.794 -1.903 -12.559 1.00 75.31 88 ASP A N 1
ATOM 665 C CA . ASP A 1 88 ? 4.204 -0.625 -12.132 1.00 75.31 88 ASP A CA 1
ATOM 666 C C . ASP A 1 88 ? 2.672 -0.728 -12.064 1.00 75.31 88 ASP A C 1
ATOM 668 O O . ASP A 1 88 ? 2.030 -1.073 -13.052 1.00 75.31 88 ASP A O 1
ATOM 672 N N . SER A 1 89 ? 2.073 -0.465 -10.907 1.00 71.75 89 SER A N 1
ATOM 673 C CA . SER A 1 89 ? 0.623 -0.515 -10.685 1.00 71.75 89 SER A CA 1
ATOM 674 C C . SER A 1 89 ? -0.129 0.731 -11.156 1.00 71.75 89 SER A C 1
ATOM 676 O O . SER A 1 89 ? -1.352 0.764 -11.060 1.00 71.75 89 SER A O 1
ATOM 678 N N . PHE A 1 90 ? 0.539 1.758 -11.681 1.00 76.88 90 PHE A N 1
ATOM 679 C CA . PHE A 1 90 ? -0.153 2.979 -12.078 1.00 76.88 90 PHE A CA 1
ATOM 680 C C . PHE A 1 90 ? -1.153 2.747 -13.219 1.00 76.88 90 PHE A C 1
ATOM 682 O O . PHE A 1 90 ? -0.822 2.187 -14.271 1.00 76.88 90 PHE A O 1
ATOM 689 N N . CYS A 1 91 ? -2.388 3.230 -13.030 1.00 76.75 91 CYS A N 1
ATOM 690 C CA . CYS A 1 91 ? -3.497 3.037 -13.971 1.00 76.75 91 CYS A CA 1
ATOM 691 C C . CYS A 1 91 ? -3.858 1.551 -14.169 1.00 76.75 91 CYS A C 1
ATOM 693 O O . CYS A 1 91 ? -4.396 1.155 -15.218 1.00 76.75 91 CYS A O 1
ATOM 695 N N . ALA A 1 92 ? -3.540 0.728 -13.167 1.00 74.12 92 ALA A N 1
ATOM 696 C CA . ALA A 1 92 ? -3.960 -0.653 -13.111 1.00 74.12 92 ALA A CA 1
ATOM 697 C C . ALA A 1 92 ? -5.445 -0.751 -12.737 1.00 74.12 92 ALA A C 1
ATOM 699 O O . ALA A 1 92 ? -6.146 0.220 -12.449 1.00 74.12 92 ALA A O 1
ATOM 700 N N . SER A 1 93 ? -5.983 -1.956 -12.832 1.00 72.31 93 SER A N 1
ATOM 701 C CA . SER A 1 93 ? -7.303 -2.289 -12.303 1.00 72.31 93 SER A CA 1
ATOM 702 C C . SER A 1 93 ? -7.269 -3.717 -11.792 1.00 72.31 93 SER A C 1
ATOM 704 O O . SER A 1 93 ? -6.507 -4.542 -12.298 1.00 72.31 93 SER A O 1
ATOM 706 N N . GLY A 1 94 ? -8.096 -4.039 -10.807 1.00 80.56 94 GLY A N 1
ATOM 707 C CA . GLY A 1 94 ? -8.099 -5.368 -10.219 1.00 80.56 94 GLY A CA 1
ATOM 708 C C . GLY A 1 94 ? -9.318 -5.640 -9.358 1.00 80.56 94 GLY A C 1
ATOM 709 O O . GLY A 1 94 ? -10.191 -4.789 -9.195 1.00 80.56 94 GLY A O 1
ATOM 710 N N . GLY A 1 95 ? -9.383 -6.854 -8.829 1.00 85.31 95 GLY A N 1
ATOM 711 C CA . GLY A 1 95 ? -10.457 -7.273 -7.941 1.00 85.31 95 GLY A CA 1
ATOM 712 C C . GLY A 1 95 ? -10.183 -8.618 -7.288 1.00 85.31 95 GLY A C 1
ATOM 713 O O . GLY A 1 95 ? -9.222 -9.315 -7.621 1.00 85.31 95 GLY A O 1
ATOM 714 N N . PHE A 1 96 ? -11.047 -8.979 -6.346 1.00 88.69 96 PHE A N 1
ATOM 715 C CA . PHE A 1 96 ? -10.975 -10.257 -5.651 1.00 88.69 96 PHE A CA 1
ATOM 716 C C . PHE A 1 96 ? -11.640 -11.370 -6.457 1.00 88.69 96 PHE A C 1
ATOM 718 O O . PHE A 1 96 ? -12.740 -11.217 -6.990 1.00 88.69 96 PHE A O 1
ATOM 725 N N . LEU A 1 97 ? -10.972 -12.514 -6.514 1.00 90.12 97 LEU A N 1
ATOM 726 C CA . LEU A 1 97 ? -11.529 -13.765 -7.001 1.00 90.12 97 LEU A CA 1
ATOM 727 C C . LEU A 1 97 ? -12.328 -14.450 -5.882 1.00 90.12 97 LEU A C 1
ATOM 729 O O . LEU A 1 97 ? -12.113 -14.195 -4.698 1.00 90.12 97 LEU A O 1
ATOM 733 N N . SER A 1 98 ? -13.215 -15.382 -6.242 1.00 91.12 98 SER A N 1
ATOM 734 C CA . SER A 1 98 ? -14.065 -16.115 -5.283 1.00 91.12 98 SER A CA 1
ATOM 735 C C . SER A 1 98 ? -13.292 -16.922 -4.231 1.00 91.12 98 SER A C 1
ATOM 737 O O . SER A 1 98 ? -13.864 -17.312 -3.219 1.00 91.12 98 SER A O 1
ATOM 739 N N . ASN A 1 99 ? -11.998 -17.164 -4.446 1.00 89.25 99 ASN A N 1
ATOM 740 C CA . ASN A 1 99 ? -11.105 -17.826 -3.497 1.00 89.25 99 ASN A CA 1
ATOM 741 C C . ASN A 1 99 ? -10.348 -16.849 -2.570 1.00 89.25 99 ASN A C 1
ATOM 743 O O . ASN A 1 99 ? -9.404 -17.271 -1.906 1.00 89.25 99 ASN A O 1
ATOM 747 N N . GLY A 1 100 ? -10.690 -15.557 -2.583 1.00 84.12 100 GLY A N 1
ATOM 748 C CA . GLY A 1 100 ? -10.077 -14.523 -1.743 1.00 84.12 100 GLY A CA 1
ATOM 749 C C . GLY A 1 100 ? -8.755 -13.946 -2.262 1.00 84.12 100 GLY A C 1
ATOM 750 O O . GLY A 1 100 ? -8.229 -13.014 -1.664 1.00 84.12 100 GLY A O 1
ATOM 751 N N . THR A 1 101 ? -8.211 -14.443 -3.378 1.00 86.44 101 THR A N 1
ATOM 752 C CA . THR A 1 101 ? -6.998 -13.852 -3.977 1.00 86.44 101 THR A CA 1
ATOM 753 C C . THR A 1 101 ? -7.333 -12.615 -4.803 1.00 86.44 101 THR A C 1
ATOM 755 O O . THR A 1 101 ? -8.358 -12.583 -5.484 1.00 86.44 101 THR A O 1
ATOM 758 N N . MET A 1 102 ? -6.466 -11.602 -4.776 1.00 81.00 102 MET A N 1
ATOM 759 C CA . MET A 1 102 ? -6.604 -10.418 -5.624 1.00 81.00 102 MET A CA 1
ATOM 760 C C . MET A 1 102 ? -5.889 -10.631 -6.959 1.00 81.00 102 MET A C 1
ATOM 762 O O . MET A 1 102 ? -4.744 -11.088 -6.986 1.00 81.00 102 MET A O 1
ATOM 766 N N . ALA A 1 103 ? -6.558 -10.287 -8.058 1.00 82.81 103 ALA A N 1
ATOM 767 C CA . ALA A 1 103 ? -5.974 -10.233 -9.391 1.00 82.81 103 ALA A CA 1
ATOM 768 C C . ALA A 1 103 ? -5.901 -8.776 -9.858 1.00 82.81 103 ALA A C 1
ATOM 770 O O . ALA A 1 103 ? -6.932 -8.109 -9.945 1.00 82.81 103 ALA A O 1
ATOM 771 N N . GLY A 1 104 ? -4.694 -8.302 -10.168 1.00 76.75 104 GLY A N 1
ATOM 772 C CA . GLY A 1 104 ? -4.451 -6.990 -10.773 1.00 76.75 104 GLY A CA 1
ATOM 773 C C . GLY A 1 104 ? -3.967 -7.089 -12.221 1.00 76.75 104 GLY A C 1
ATOM 774 O O . GLY A 1 104 ? -3.294 -8.055 -12.591 1.00 76.75 104 GLY A O 1
ATOM 775 N N . TYR A 1 105 ? -4.295 -6.075 -13.022 1.00 68.44 105 TYR A N 1
ATOM 776 C CA . TYR A 1 105 ? -3.845 -5.882 -14.400 1.00 68.44 105 TYR A CA 1
ATOM 777 C C . TYR A 1 105 ? -3.199 -4.501 -14.522 1.00 68.44 105 TYR A C 1
ATOM 779 O O . TYR A 1 105 ? -3.897 -3.490 -14.453 1.00 68.44 105 TYR A O 1
ATOM 787 N N . SER A 1 106 ? -1.880 -4.451 -14.712 1.00 70.38 106 SER A N 1
ATOM 788 C CA . SER A 1 106 ? -1.165 -3.201 -14.987 1.00 70.38 106 SER A CA 1
ATOM 789 C C . SER A 1 106 ? -1.223 -2.834 -16.472 1.00 70.38 106 SER A C 1
ATOM 791 O O . SER A 1 106 ? -1.155 -3.705 -17.344 1.00 70.38 106 SER A O 1
ATOM 793 N N . ARG A 1 107 ? -1.319 -1.529 -16.766 1.00 60.06 107 ARG A N 1
ATOM 794 C CA . ARG A 1 107 ? -1.292 -0.987 -18.133 1.00 60.06 107 ARG A CA 1
ATOM 795 C C . ARG A 1 107 ? 0.095 -0.490 -18.570 1.00 60.06 107 ARG A C 1
ATOM 797 O O . ARG A 1 107 ? 0.308 -0.298 -19.766 1.00 60.06 107 ARG A O 1
ATOM 804 N N . ILE A 1 108 ? 1.042 -0.315 -17.645 1.00 56.59 108 ILE A N 1
ATOM 805 C CA . ILE A 1 108 ? 2.434 0.065 -17.938 1.00 56.59 108 ILE A CA 1
ATOM 806 C C . ILE A 1 108 ? 3.261 -1.219 -17.975 1.00 56.59 108 ILE A C 1
ATOM 808 O O . ILE A 1 108 ? 3.910 -1.619 -17.014 1.00 56.59 108 ILE A O 1
ATOM 812 N N . MET A 1 109 ? 3.160 -1.927 -19.100 1.00 44.94 109 MET A N 1
ATOM 813 C CA . MET A 1 109 ? 3.737 -3.257 -19.260 1.00 44.94 109 MET A CA 1
ATOM 814 C C . MET A 1 109 ? 4.796 -3.276 -20.362 1.00 44.94 109 MET A C 1
ATOM 816 O O . MET A 1 109 ? 4.483 -3.346 -21.552 1.00 44.94 109 MET A O 1
ATOM 820 N N . THR A 1 110 ? 6.071 -3.282 -19.979 1.00 36.50 110 THR A N 1
ATOM 821 C CA . THR A 1 110 ? 7.159 -3.739 -20.849 1.00 36.50 110 THR A CA 1
ATOM 822 C C . THR A 1 110 ? 7.184 -5.272 -20.846 1.00 36.50 110 THR A C 1
ATOM 824 O O . THR A 1 110 ? 7.790 -5.896 -19.989 1.00 36.50 110 THR A O 1
ATOM 827 N N . ARG A 1 111 ? 6.525 -5.868 -21.853 1.00 35.50 111 ARG A N 1
ATOM 828 C CA . ARG A 1 111 ? 6.542 -7.298 -22.250 1.00 35.50 111 ARG A CA 1
ATOM 829 C C . ARG A 1 111 ? 6.004 -8.332 -21.244 1.00 35.50 111 ARG A C 1
ATOM 831 O O . ARG A 1 111 ? 6.695 -8.742 -20.331 1.00 35.50 111 ARG A O 1
ATOM 838 N N . THR A 1 112 ? 4.843 -8.892 -21.613 1.00 43.75 112 THR A N 1
ATOM 839 C CA . THR A 1 112 ? 4.387 -10.289 -21.403 1.00 43.75 112 THR A CA 1
ATOM 840 C C . THR A 1 112 ? 4.435 -10.853 -19.973 1.00 43.75 112 THR A C 1
ATOM 842 O O . THR A 1 112 ? 5.497 -11.091 -19.422 1.00 43.75 112 THR A O 1
ATOM 845 N N . THR A 1 113 ? 3.246 -11.206 -19.461 1.00 45.78 113 THR A N 1
ATOM 846 C CA . THR A 1 113 ? 2.928 -11.884 -18.180 1.00 45.78 113 THR A CA 1
ATOM 847 C C . THR A 1 113 ? 3.140 -11.084 -16.893 1.00 45.78 113 THR A C 1
ATOM 849 O O . THR A 1 113 ? 4.236 -11.036 -16.366 1.00 45.78 113 THR A O 1
ATOM 852 N N . ALA A 1 114 ? 2.055 -10.547 -16.323 1.00 40.84 114 ALA A N 1
ATOM 853 C CA . ALA A 1 114 ? 1.958 -10.255 -14.889 1.00 40.84 114 ALA A CA 1
ATOM 854 C C . ALA A 1 114 ? 0.499 -9.958 -14.509 1.00 40.84 114 ALA A C 1
ATOM 856 O O . ALA A 1 114 ? 0.046 -8.820 -14.446 1.00 40.84 114 ALA A O 1
ATOM 857 N N . SER A 1 115 ? -0.260 -11.029 -14.281 1.00 46.50 115 SER A N 1
ATOM 858 C CA . SER A 1 115 ? -1.278 -10.973 -13.238 1.00 46.50 115 SER A CA 1
ATOM 859 C C . SER A 1 115 ? -0.505 -11.088 -11.932 1.00 46.50 115 SER A C 1
ATOM 861 O O . SER A 1 115 ? 0.068 -12.146 -11.663 1.00 46.50 115 SER A O 1
ATOM 863 N N . HIS A 1 116 ? -0.447 -10.014 -11.149 1.00 54.94 116 HIS A N 1
ATOM 864 C CA . HIS A 1 116 ? 0.081 -10.126 -9.793 1.00 54.94 116 HIS A CA 1
ATOM 865 C C . HIS A 1 116 ? -0.994 -10.739 -8.924 1.00 54.94 116 HIS A C 1
ATOM 867 O O . HIS A 1 116 ? -2.078 -10.178 -8.757 1.00 54.94 116 HIS A O 1
ATOM 873 N N . ARG A 1 117 ? -0.696 -11.934 -8.417 1.00 51.38 117 ARG A N 1
ATOM 874 C CA . ARG A 1 117 ? -1.485 -12.575 -7.376 1.00 51.38 117 ARG A CA 1
ATOM 875 C C . ARG A 1 117 ? -0.852 -12.223 -6.049 1.00 51.38 117 ARG A C 1
ATOM 877 O O . ARG A 1 117 ? 0.157 -12.811 -5.670 1.00 51.38 117 ARG A O 1
ATOM 884 N N . VAL A 1 118 ? -1.466 -11.290 -5.338 1.00 52.94 118 VAL A N 1
ATOM 885 C CA . VAL A 1 118 ? -1.171 -11.121 -3.920 1.00 52.94 118 VAL A CA 1
ATOM 886 C C . VAL A 1 118 ? -1.910 -12.238 -3.192 1.00 52.94 118 VAL A C 1
ATOM 888 O O . VAL A 1 118 ? -3.144 -12.300 -3.208 1.00 52.94 118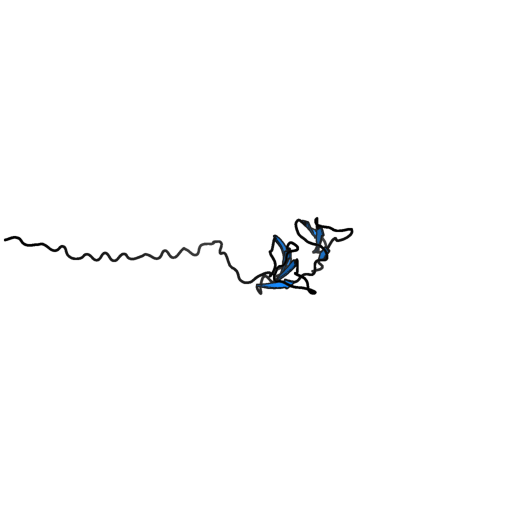 VAL A O 1
ATOM 891 N N . LYS A 1 119 ? -1.149 -13.180 -2.633 1.00 44.94 119 LYS A N 1
ATOM 892 C CA . LYS A 1 119 ? -1.684 -14.176 -1.709 1.00 44.94 119 LYS A CA 1
ATOM 893 C C . LYS A 1 119 ? -1.599 -13.562 -0.316 1.00 44.94 119 LYS A C 1
ATOM 895 O O . LYS A 1 119 ? -0.496 -13.306 0.156 1.00 44.94 119 LYS A O 1
ATOM 900 N N . LEU A 1 120 ? -2.764 -13.255 0.243 1.00 48.09 120 LEU A N 1
ATOM 901 C CA . LEU A 1 120 ? -2.926 -12.761 1.607 1.00 48.09 120 LEU A CA 1
ATOM 902 C C . LEU A 1 120 ? -2.592 -13.859 2.620 1.00 48.09 120 LEU A C 1
ATOM 904 O O . LEU A 1 120 ? -2.866 -15.044 2.300 1.00 48.09 120 LEU A O 1
#

Sequence (120 aa):
MFRIHHPPLCFALISAARSVAAMGKGWHLVQNGTTGIVALESTIVSDNLAIFFDRATNDPLQINEHTAWGALYNLETNTASPLDLATDSFCASGGFLSNGTMAGYSRIMTRTTASHRVKL

Radius of gyration: 27.77 Å; chains: 1; bounding box: 39×97×56 Å

Organism: NCBI:txid56174